Protein AF-A0A7S3S9G5-F1 (afdb_monomer_lite)

Secondary structure (DSSP, 8-state):
-TTHHHH-EE--TTS-EEGGGTTSSHHHHHHIIIIIHHHHHHHHHHHHHHTTS-S-HHHHHHHHHHS--SHHHHHHHHHHHHHHHHHHH--GGGGGGBHHHHHHHHHHTT---S--B-SSS-B----TT---SB--

pLDDT: mean 79.18, std 14.32, range [43.06, 96.06]

Foldseek 3Di:
DLVVQQLDFCPDPPDTDRSSVQVVDPVSVVCCLPPVQLVVLLVVLVVCVVVVVDPDSVVSSCCSNPPQDDPVSVVVVVVVVLVVCCVVVVDPVSVCLAVVSVVVVCVVVVHDDDDWDPPPHTDDDDDSPDDRGDYD

Structure (mmCIF, N/CA/C/O backbone):
data_AF-A0A7S3S9G5-F1
#
_entry.id   AF-A0A7S3S9G5-F1
#
loop_
_atom_site.group_PDB
_atom_site.id
_atom_site.type_symbol
_atom_site.label_atom_id
_atom_site.label_alt_id
_atom_site.label_comp_id
_atom_site.label_asym_id
_atom_site.label_entity_id
_atom_site.label_seq_id
_atom_site.pdbx_PDB_ins_code
_atom_site.Cartn_x
_atom_site.Cartn_y
_atom_site.Cartn_z
_atom_site.occupancy
_atom_site.B_iso_or_equiv
_atom_site.auth_seq_id
_ato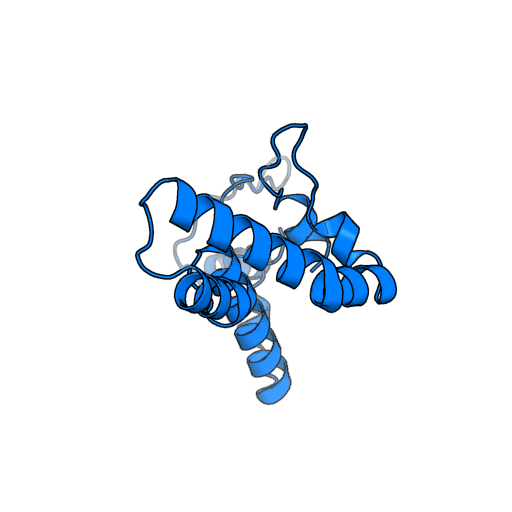m_site.auth_comp_id
_atom_site.auth_asym_id
_atom_site.auth_atom_id
_atom_site.pdbx_PDB_model_num
ATOM 1 N N . MET A 1 1 ? -9.595 4.081 5.877 1.00 54.81 1 MET A N 1
ATOM 2 C CA . MET A 1 1 ? -8.731 4.177 4.670 1.00 54.81 1 MET A CA 1
ATOM 3 C C . MET A 1 1 ? -7.988 5.512 4.558 1.00 54.81 1 MET A C 1
ATOM 5 O O . MET A 1 1 ? -6.771 5.483 4.462 1.00 54.81 1 MET A O 1
ATOM 9 N N . LEU A 1 2 ? -8.665 6.673 4.592 1.00 57.66 2 LEU A N 1
ATOM 10 C CA . LEU A 1 2 ? -7.999 7.984 4.460 1.00 57.66 2 LEU A CA 1
ATOM 11 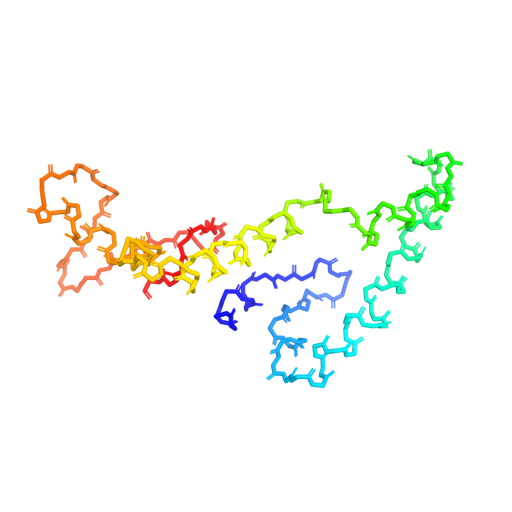C C . LEU A 1 2 ? -6.930 8.255 5.531 1.00 57.66 2 LEU A C 1
ATOM 13 O O . LEU A 1 2 ? -5.886 8.794 5.186 1.00 57.66 2 LEU A O 1
ATOM 17 N N . CYS A 1 3 ? -7.162 7.858 6.788 1.00 56.69 3 CYS A N 1
ATOM 18 C CA . CYS A 1 3 ? -6.182 8.017 7.869 1.00 56.69 3 CYS A CA 1
ATOM 19 C C . CYS A 1 3 ? -4.872 7.269 7.579 1.00 56.69 3 CYS A C 1
ATOM 21 O O . CYS A 1 3 ? -3.808 7.854 7.726 1.00 56.69 3 CYS A O 1
ATOM 23 N N . ASN A 1 4 ? -4.945 6.044 7.045 1.00 60.38 4 ASN A N 1
ATOM 24 C CA . ASN A 1 4 ? -3.756 5.266 6.673 1.00 60.38 4 ASN A CA 1
ATOM 25 C C . ASN A 1 4 ? -2.992 5.930 5.514 1.00 60.38 4 ASN A C 1
ATOM 27 O O . ASN A 1 4 ? -1.773 5.962 5.495 1.00 60.38 4 ASN A O 1
ATOM 31 N N . LEU A 1 5 ? -3.702 6.543 4.561 1.00 65.00 5 LEU A N 1
ATOM 32 C CA . LEU A 1 5 ? -3.084 7.198 3.402 1.00 65.00 5 LEU A CA 1
ATOM 33 C C . LEU A 1 5 ? -2.523 8.601 3.701 1.00 65.00 5 LEU A C 1
ATOM 35 O O . LEU A 1 5 ? -1.953 9.227 2.805 1.00 65.00 5 LEU A O 1
ATOM 39 N N . ARG A 1 6 ? -2.716 9.136 4.916 1.00 61.34 6 ARG A N 1
ATOM 40 C CA . ARG A 1 6 ? -2.109 10.412 5.339 1.00 61.34 6 ARG A CA 1
ATOM 41 C C . ARG A 1 6 ? -0.623 10.263 5.648 1.00 61.34 6 ARG A C 1
ATOM 43 O O . ARG A 1 6 ? 0.126 11.185 5.347 1.00 61.34 6 ARG A O 1
ATOM 50 N N . ASN A 1 7 ? -0.227 9.115 6.191 1.00 59.53 7 ASN A N 1
ATOM 51 C CA . ASN A 1 7 ? 1.149 8.850 6.610 1.00 59.53 7 ASN A CA 1
ATOM 52 C C . ASN A 1 7 ? 1.990 8.236 5.487 1.00 59.53 7 ASN A C 1
ATOM 54 O O . ASN A 1 7 ? 3.214 8.316 5.526 1.00 59.53 7 ASN A O 1
ATOM 58 N N . VAL A 1 8 ? 1.343 7.706 4.442 1.00 60.47 8 VAL A N 1
ATOM 59 C CA . VAL A 1 8 ? 2.049 7.272 3.239 1.00 60.47 8 VAL A CA 1
ATOM 60 C C . VAL A 1 8 ? 2.255 8.443 2.297 1.00 60.47 8 VAL A C 1
ATOM 62 O O . VAL A 1 8 ? 1.323 8.994 1.700 1.00 60.47 8 VAL A O 1
ATOM 65 N N . VAL A 1 9 ? 3.520 8.792 2.144 1.00 64.88 9 VAL A N 1
ATOM 66 C CA . VAL A 1 9 ? 3.966 9.921 1.353 1.00 64.88 9 VAL A CA 1
ATOM 67 C C . VAL A 1 9 ? 4.701 9.398 0.123 1.00 64.88 9 VAL A C 1
ATOM 69 O O . VAL A 1 9 ? 5.623 8.593 0.245 1.00 64.88 9 VAL A O 1
ATOM 72 N N . LEU A 1 10 ? 4.309 9.845 -1.074 1.00 60.06 10 LEU A N 1
ATOM 73 C CA . LEU A 1 10 ? 5.079 9.531 -2.278 1.00 60.06 10 LEU A CA 1
ATOM 74 C C . LEU A 1 10 ? 6.430 10.251 -2.196 1.00 60.06 10 LEU A C 1
ATOM 76 O O . LEU A 1 10 ? 6.432 11.472 -2.025 1.00 60.06 10 LEU A O 1
ATOM 80 N N . PRO A 1 11 ? 7.569 9.549 -2.334 1.00 52.53 11 PRO A N 1
ATOM 81 C CA . PRO A 1 11 ? 8.874 10.188 -2.342 1.00 52.53 11 PRO A CA 1
ATOM 82 C C . PRO A 1 11 ? 9.040 10.952 -3.659 1.00 52.53 11 PRO A C 1
ATOM 84 O O . PRO A 1 11 ? 9.492 10.423 -4.673 1.00 52.53 11 PRO A O 1
ATOM 87 N N . THR A 1 12 ? 8.621 12.211 -3.661 1.00 57.44 12 THR A N 1
ATOM 88 C CA . THR A 1 12 ? 8.836 13.160 -4.752 1.00 57.44 12 THR A CA 1
ATOM 89 C C . THR A 1 12 ? 10.015 14.067 -4.420 1.00 57.44 12 THR A C 1
ATOM 91 O O . THR A 1 12 ? 10.246 14.422 -3.268 1.00 57.44 12 THR A O 1
ATOM 94 N N . ARG A 1 13 ? 10.763 14.475 -5.453 1.00 48.69 13 ARG A N 1
ATOM 95 C CA . ARG A 1 13 ? 11.963 15.326 -5.333 1.00 48.69 13 ARG A CA 1
ATOM 96 C C . ARG A 1 13 ? 11.703 16.688 -4.658 1.00 48.69 13 ARG A C 1
ATOM 98 O O . ARG A 1 13 ? 12.649 17.316 -4.207 1.00 48.69 13 ARG A O 1
ATOM 105 N N . PHE A 1 14 ? 10.448 17.138 -4.582 1.00 50.62 14 PHE A N 1
ATOM 106 C CA . PHE A 1 14 ? 10.056 18.482 -4.143 1.00 50.62 14 PHE A CA 1
ATOM 107 C C . PHE A 1 14 ? 8.949 18.452 -3.080 1.00 50.62 14 PHE A C 1
ATOM 109 O O . PHE A 1 14 ? 7.903 19.045 -3.286 1.00 50.62 14 PHE A O 1
ATOM 116 N N . TYR A 1 15 ? 9.173 17.785 -1.946 1.00 53.78 15 TYR A N 1
ATOM 117 C CA . TYR A 1 15 ? 8.176 17.501 -0.897 1.00 53.78 15 TYR A CA 1
ATOM 118 C C . TYR A 1 15 ? 7.244 16.362 -1.254 1.00 53.78 15 TYR A C 1
ATOM 120 O O . TYR A 1 15 ? 6.669 16.301 -2.339 1.00 53.78 15 TYR A O 1
ATOM 128 N N . GLY A 1 16 ? 7.128 15.436 -0.315 1.00 62.16 16 GLY A N 1
ATOM 129 C CA . GLY A 1 16 ? 6.337 14.250 -0.496 1.00 62.16 16 GLY A CA 1
ATOM 130 C C . GLY A 1 16 ? 4.842 14.557 -0.444 1.00 62.16 16 GLY A C 1
ATOM 131 O O . GLY A 1 16 ? 4.343 15.184 0.489 1.00 62.16 16 GLY A O 1
ATOM 132 N N . VAL A 1 17 ? 4.122 14.115 -1.469 1.00 67.94 17 VAL A N 1
ATOM 133 C CA . VAL A 1 17 ? 2.672 14.300 -1.583 1.00 67.94 17 VAL A CA 1
ATOM 134 C C . VAL A 1 17 ? 1.984 13.171 -0.802 1.00 67.94 17 VAL A C 1
ATOM 136 O O . VAL A 1 17 ? 2.115 12.012 -1.210 1.00 67.94 17 VAL A O 1
ATOM 139 N N . PRO A 1 18 ? 1.254 13.449 0.299 1.00 72.75 18 PRO A N 1
ATOM 140 C CA . PRO A 1 18 ? 0.489 12.425 1.000 1.00 72.75 18 PRO A CA 1
ATOM 141 C C . PRO A 1 18 ? -0.567 11.822 0.075 1.00 72.75 18 PRO A C 1
ATOM 143 O O . PRO A 1 18 ? -1.353 12.532 -0.565 1.00 72.75 18 PRO A O 1
ATOM 146 N N . LEU A 1 19 ? -0.619 10.493 0.034 1.00 70.88 19 LEU A N 1
ATOM 147 C CA . LEU A 1 19 ? -1.506 9.749 -0.862 1.00 70.88 19 LEU A CA 1
ATOM 148 C C . LEU A 1 19 ? -2.991 10.042 -0.600 1.00 70.88 19 LEU A C 1
ATOM 150 O O . LEU A 1 19 ? -3.826 9.937 -1.502 1.00 70.88 19 LEU A O 1
ATOM 154 N N . SER A 1 20 ? -3.313 10.462 0.625 1.00 73.94 20 SER A N 1
ATOM 155 C CA . SER A 1 20 ? -4.648 10.903 1.033 1.00 73.94 20 SER A CA 1
ATOM 156 C C . SER A 1 20 ? -5.225 12.021 0.159 1.00 73.94 20 SER A C 1
ATOM 158 O O . SER A 1 20 ? -6.445 12.075 0.009 1.00 73.94 20 SER A O 1
ATOM 160 N N . MET A 1 21 ? -4.395 12.863 -0.474 1.00 78.50 21 MET A N 1
ATOM 161 C CA . MET A 1 21 ? -4.881 13.885 -1.410 1.00 78.50 21 MET A CA 1
ATOM 162 C C . MET A 1 21 ? -5.570 13.265 -2.629 1.00 78.50 21 MET A C 1
ATOM 164 O O . MET A 1 21 ? -6.663 13.689 -3.004 1.00 78.50 21 MET A O 1
ATOM 168 N N . TRP A 1 22 ? -4.984 12.213 -3.200 1.00 75.75 22 TRP A N 1
ATOM 169 C CA . TRP A 1 22 ? -5.545 11.518 -4.361 1.00 75.75 22 TRP A CA 1
ATOM 170 C C . TRP A 1 22 ? -6.777 10.688 -3.996 1.00 75.75 22 TRP A C 1
ATOM 172 O O . TRP A 1 22 ? -7.710 10.592 -4.792 1.00 75.75 22 TRP A O 1
ATOM 182 N N . ALA A 1 23 ? -6.821 10.159 -2.772 1.00 77.62 23 ALA A N 1
ATOM 183 C CA . ALA A 1 23 ? -7.923 9.345 -2.264 1.00 77.62 23 ALA A CA 1
ATOM 184 C C . ALA A 1 23 ? -9.085 10.150 -1.646 1.00 77.62 23 ALA A C 1
ATOM 186 O O . ALA A 1 23 ? -10.055 9.553 -1.179 1.00 77.62 23 ALA A O 1
ATOM 187 N N . ARG A 1 24 ? -9.012 11.492 -1.617 1.00 81.38 24 ARG A N 1
ATOM 188 C CA . ARG A 1 24 ? -10.020 12.344 -0.956 1.00 81.38 24 ARG A CA 1
ATOM 189 C C . ARG A 1 24 ? -11.384 12.298 -1.638 1.00 81.38 24 ARG A C 1
ATOM 191 O O . ARG A 1 24 ? -12.405 12.401 -0.966 1.00 81.38 24 ARG A O 1
ATOM 198 N N . THR A 1 25 ? -11.408 12.156 -2.961 1.00 86.06 25 THR A N 1
ATOM 199 C CA . THR A 1 25 ? -12.647 12.075 -3.740 1.00 86.06 25 THR A CA 1
ATOM 200 C C . THR A 1 25 ? -12.590 10.917 -4.728 1.00 86.06 25 THR A C 1
ATOM 202 O O . THR A 1 25 ? -11.515 10.474 -5.146 1.00 86.06 25 THR A O 1
ATOM 205 N N . ARG A 1 26 ? -13.761 10.434 -5.155 1.00 85.12 26 ARG A N 1
ATOM 206 C CA . ARG A 1 26 ? -13.847 9.390 -6.184 1.00 85.12 26 ARG A CA 1
ATOM 207 C C . ARG A 1 26 ? -13.223 9.847 -7.506 1.00 85.12 26 ARG A C 1
ATOM 209 O O . ARG A 1 26 ? -12.533 9.064 -8.144 1.00 85.12 26 ARG A O 1
ATOM 216 N N . ILE A 1 27 ? -13.420 11.112 -7.878 1.00 89.75 27 ILE A N 1
ATOM 217 C CA . ILE A 1 27 ? -12.916 11.684 -9.135 1.00 89.75 27 ILE A CA 1
ATOM 218 C C . ILE A 1 27 ? -11.388 11.706 -9.136 1.00 89.75 27 ILE A C 1
ATOM 220 O O . ILE A 1 27 ? -10.772 11.160 -10.047 1.00 89.75 27 ILE A O 1
ATOM 224 N N . THR A 1 28 ? -10.772 12.262 -8.089 1.00 87.75 28 THR A N 1
ATOM 225 C CA . THR A 1 28 ? -9.306 12.304 -7.964 1.00 87.75 28 THR A CA 1
ATOM 226 C C . THR A 1 28 ? -8.700 10.905 -7.929 1.00 87.75 28 THR A C 1
ATOM 228 O O . THR A 1 28 ? -7.644 10.680 -8.514 1.00 87.75 28 THR A O 1
ATOM 231 N N . THR A 1 29 ? -9.395 9.948 -7.307 1.00 84.44 29 THR A N 1
ATOM 232 C CA . THR A 1 29 ? -8.955 8.549 -7.253 1.00 84.44 29 THR A CA 1
ATOM 233 C C . THR A 1 29 ? -8.965 7.914 -8.640 1.00 84.44 29 THR A C 1
ATOM 235 O O . THR A 1 29 ? -7.975 7.312 -9.050 1.00 84.44 29 THR A O 1
ATOM 238 N N . VAL A 1 30 ? -10.068 8.057 -9.380 1.00 88.25 30 VAL A N 1
ATOM 239 C CA . VAL A 1 30 ? -10.189 7.514 -10.741 1.00 88.25 30 VAL A CA 1
ATOM 240 C C . VAL A 1 30 ? -9.171 8.170 -11.669 1.00 88.25 30 VAL A C 1
ATOM 242 O O . VAL A 1 30 ? -8.493 7.466 -12.411 1.00 88.25 30 VAL A O 1
ATOM 245 N N . PHE A 1 31 ? -8.997 9.489 -11.581 1.00 90.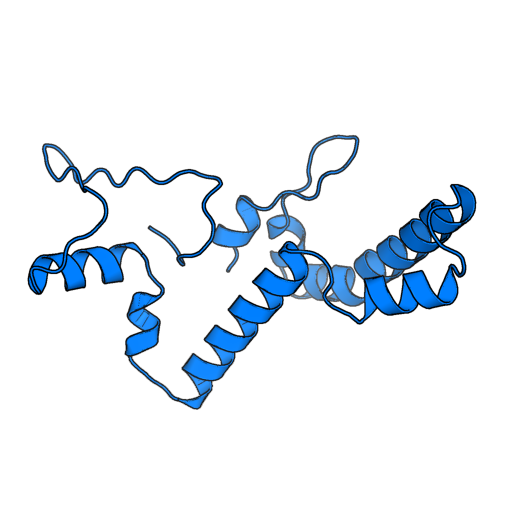50 31 PHE A N 1
ATOM 246 C CA . PHE A 1 31 ? -7.983 10.210 -12.348 1.00 90.50 31 PHE A CA 1
ATOM 247 C C . PHE A 1 31 ? -6.567 9.695 -12.051 1.00 90.50 31 PHE A C 1
ATOM 249 O O . PHE A 1 31 ? -5.799 9.419 -12.973 1.00 90.50 31 PHE A O 1
ATOM 256 N N . ALA A 1 32 ? -6.232 9.493 -10.774 1.00 86.50 32 ALA A N 1
ATOM 257 C CA . ALA A 1 32 ? -4.936 8.950 -10.391 1.00 86.50 32 ALA A CA 1
ATOM 258 C C . ALA A 1 32 ? -4.705 7.545 -10.972 1.00 86.50 32 ALA A C 1
ATOM 260 O O . ALA A 1 32 ? -3.630 7.267 -11.498 1.00 86.50 32 ALA A O 1
ATOM 261 N N . ILE A 1 33 ? -5.720 6.678 -10.926 1.00 85.62 33 ILE A N 1
ATOM 262 C CA . ILE A 1 33 ? -5.639 5.307 -11.450 1.00 85.62 33 ILE A CA 1
ATOM 263 C C . ILE A 1 33 ? -5.506 5.289 -12.975 1.00 85.62 33 ILE A C 1
ATOM 265 O O . ILE A 1 33 ? -4.695 4.534 -13.502 1.00 85.62 33 ILE A O 1
ATOM 269 N N . MET A 1 34 ? -6.288 6.105 -13.680 1.00 91.69 34 MET A N 1
ATOM 270 C CA . MET A 1 34 ? -6.371 6.065 -15.143 1.00 91.69 34 MET A CA 1
ATOM 271 C C . MET A 1 34 ? -5.251 6.843 -15.836 1.00 91.69 34 MET A C 1
ATOM 273 O O . MET A 1 34 ? -4.925 6.540 -16.979 1.00 91.69 34 MET A O 1
ATOM 277 N N . VAL A 1 35 ? -4.678 7.851 -15.172 1.00 91.31 35 VAL A N 1
ATOM 278 C CA . VAL A 1 35 ? -3.714 8.772 -15.793 1.00 91.31 35 VAL A CA 1
ATOM 279 C C . VAL A 1 35 ? -2.393 8.777 -15.039 1.00 91.31 35 VAL A C 1
ATOM 281 O O . VAL A 1 35 ? -1.360 8.437 -15.610 1.00 91.31 35 VAL A O 1
ATOM 284 N N . VAL A 1 36 ? -2.407 9.127 -13.750 1.00 87.88 36 VAL A N 1
ATOM 285 C CA . VAL A 1 36 ? -1.167 9.362 -12.989 1.00 87.88 36 VAL A CA 1
ATOM 286 C C . VAL A 1 36 ? -0.326 8.090 -12.878 1.00 87.88 36 VAL A C 1
ATOM 288 O O . VAL A 1 36 ? 0.868 8.130 -13.165 1.00 87.88 36 VAL A O 1
ATOM 291 N N . ILE A 1 37 ? -0.934 6.958 -12.508 1.00 86.44 37 ILE A N 1
ATOM 292 C CA . ILE A 1 37 ? -0.222 5.680 -12.355 1.00 86.44 37 ILE A CA 1
ATOM 293 C C . ILE A 1 37 ? 0.346 5.190 -13.703 1.00 86.44 37 ILE A C 1
ATOM 295 O O . ILE A 1 37 ? 1.551 4.940 -13.758 1.00 86.44 37 ILE A O 1
ATOM 299 N N . PRO A 1 38 ? -0.430 5.103 -14.806 1.00 91.94 38 PRO A N 1
ATOM 300 C CA . PRO A 1 38 ? 0.113 4.736 -16.114 1.00 91.94 38 PRO A CA 1
ATOM 301 C C . PRO A 1 38 ? 1.244 5.647 -16.589 1.00 91.94 38 PRO A C 1
ATOM 303 O O . PRO A 1 38 ? 2.274 5.149 -17.040 1.00 91.94 38 PRO A O 1
ATOM 306 N N . VAL A 1 39 ? 1.103 6.967 -16.444 1.00 92.50 39 VAL A N 1
ATOM 307 C CA . VAL A 1 39 ? 2.145 7.920 -16.857 1.00 92.50 39 VAL A CA 1
ATOM 308 C C . VAL A 1 39 ? 3.412 7.744 -16.019 1.00 92.50 39 VAL A C 1
ATOM 310 O O . VAL A 1 39 ? 4.506 7.675 -16.580 1.00 92.50 39 VAL A O 1
ATOM 313 N N . ALA A 1 40 ? 3.288 7.604 -14.698 1.00 88.31 40 ALA A N 1
ATOM 314 C CA . ALA A 1 40 ? 4.431 7.377 -13.816 1.00 88.31 40 ALA A CA 1
ATOM 315 C C . ALA A 1 40 ? 5.154 6.062 -14.146 1.00 88.31 40 ALA A C 1
ATOM 317 O O . ALA A 1 40 ? 6.382 6.045 -14.257 1.00 88.31 40 ALA A O 1
ATOM 318 N N . SER A 1 41 ? 4.407 4.978 -14.374 1.00 89.69 41 SER A N 1
ATOM 319 C CA . SER A 1 41 ? 4.976 3.692 -14.787 1.00 89.69 41 SER A CA 1
ATOM 320 C C . SER A 1 41 ? 5.689 3.794 -16.135 1.00 89.69 41 SER A C 1
ATOM 322 O O . SER A 1 41 ? 6.764 3.214 -16.304 1.00 89.69 41 SER A O 1
ATOM 324 N N . PHE A 1 42 ? 5.133 4.549 -17.088 1.00 94.00 42 PHE A N 1
ATOM 325 C CA . PHE A 1 42 ? 5.734 4.753 -18.405 1.00 94.00 42 PHE A CA 1
ATOM 326 C C . PHE A 1 42 ? 7.054 5.520 -18.299 1.00 94.00 42 PHE A C 1
ATOM 328 O O . PHE A 1 42 ? 8.095 5.011 -18.721 1.00 94.00 42 PHE A O 1
ATOM 335 N N . VAL A 1 43 ? 7.042 6.687 -17.649 1.00 93.00 43 VAL A N 1
ATOM 336 C CA . VAL A 1 43 ? 8.243 7.512 -17.438 1.00 93.00 43 VAL A CA 1
ATOM 337 C C . VAL A 1 43 ? 9.310 6.737 -16.661 1.00 93.00 43 VAL A C 1
ATOM 339 O O . VAL A 1 43 ? 10.474 6.719 -17.064 1.00 93.00 43 VAL A O 1
ATOM 342 N N . GLY A 1 44 ? 8.920 6.034 -15.595 1.00 90.44 44 GLY A N 1
ATOM 343 C CA . GLY A 1 44 ? 9.830 5.209 -14.802 1.00 90.44 44 GLY A CA 1
ATOM 344 C C . GLY A 1 44 ? 10.475 4.082 -15.614 1.00 90.44 44 GLY A C 1
ATOM 345 O O . GLY A 1 44 ? 11.668 3.817 -15.454 1.00 90.44 44 GLY A O 1
ATOM 346 N N . SER A 1 45 ? 9.724 3.453 -16.522 1.00 93.75 45 SER A N 1
ATOM 347 C CA . SER A 1 45 ? 10.251 2.392 -17.389 1.0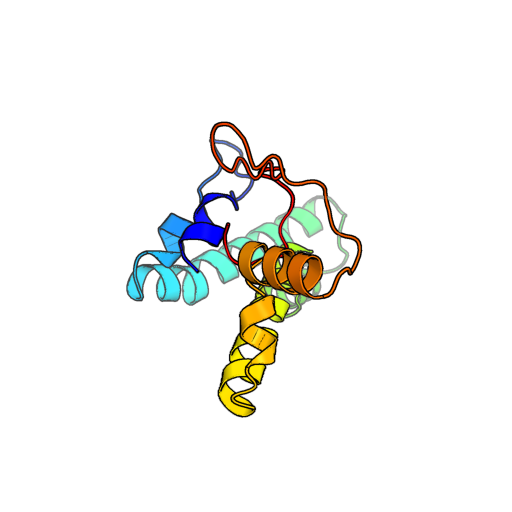0 93.75 45 SER A CA 1
ATOM 348 C C . SER A 1 45 ? 11.291 2.899 -18.393 1.00 93.75 45 SER A C 1
ATOM 350 O O . SER A 1 45 ? 12.324 2.253 -18.584 1.00 93.75 45 SER A O 1
ATOM 352 N N . LEU A 1 46 ? 11.063 4.079 -18.983 1.00 95.50 46 LEU A N 1
ATOM 353 C CA . LEU A 1 46 ? 12.017 4.726 -19.884 1.00 95.50 46 LEU A CA 1
ATOM 354 C C . LEU A 1 46 ? 13.273 5.150 -19.128 1.00 95.50 46 LEU A C 1
ATOM 356 O O . LEU A 1 46 ? 14.381 4.846 -19.563 1.00 95.50 46 LEU A O 1
ATOM 360 N N . TRP A 1 47 ? 13.105 5.779 -17.963 1.00 94.69 47 TRP A N 1
ATOM 361 C CA . TRP A 1 47 ? 14.222 6.226 -17.137 1.00 94.69 47 TRP A CA 1
ATOM 362 C C . TRP A 1 47 ? 15.136 5.061 -16.735 1.00 94.69 47 TRP A C 1
ATOM 364 O O . TRP A 1 47 ? 16.351 5.143 -16.925 1.00 94.69 47 TRP A O 1
ATOM 374 N N . ARG A 1 48 ? 14.564 3.940 -16.269 1.00 92.81 48 ARG A N 1
ATOM 375 C CA . ARG A 1 48 ? 15.327 2.730 -15.911 1.00 92.81 48 ARG A CA 1
ATOM 376 C C . ARG A 1 48 ? 16.052 2.124 -17.109 1.00 92.81 48 ARG A C 1
ATOM 378 O O . ARG A 1 48 ? 17.206 1.723 -16.978 1.00 92.81 48 ARG A O 1
ATOM 385 N N . ARG A 1 49 ? 15.404 2.092 -18.279 1.00 93.88 49 ARG A N 1
ATOM 386 C CA . ARG A 1 49 ? 16.027 1.619 -19.522 1.00 93.88 49 ARG A CA 1
ATOM 387 C C . ARG A 1 49 ? 17.205 2.504 -19.935 1.00 93.88 49 ARG A C 1
ATOM 389 O O . ARG A 1 49 ? 18.256 1.971 -20.275 1.00 93.88 49 ARG A O 1
ATOM 396 N N . MET A 1 50 ? 17.044 3.827 -19.885 1.00 95.00 50 MET A N 1
ATOM 397 C CA . MET A 1 50 ? 18.093 4.791 -20.245 1.00 95.00 50 MET A CA 1
ATOM 398 C C . MET A 1 50 ? 19.324 4.694 -19.336 1.00 95.00 50 MET A C 1
ATOM 400 O O . MET A 1 50 ? 20.437 4.883 -19.809 1.00 95.00 50 MET A O 1
ATOM 404 N N . HIS A 1 51 ? 19.135 4.355 -18.059 1.00 95.06 51 HIS A N 1
ATOM 405 C CA . HIS A 1 51 ? 20.228 4.165 -17.096 1.00 95.06 51 HIS A CA 1
ATOM 406 C C . HIS A 1 51 ? 20.780 2.728 -17.078 1.00 95.06 51 HIS A C 1
ATOM 408 O O . HIS A 1 51 ? 21.553 2.382 -16.191 1.00 95.06 51 HIS A O 1
ATOM 414 N N . GLY A 1 52 ? 20.373 1.869 -18.020 1.00 93.38 52 GLY A N 1
ATOM 415 C CA . GLY A 1 52 ? 20.877 0.497 -18.126 1.00 93.38 52 GLY A CA 1
ATOM 416 C C . GLY A 1 52 ? 20.415 -0.456 -17.016 1.00 93.38 52 GLY A C 1
ATOM 417 O O . GLY A 1 52 ? 20.921 -1.569 -16.938 1.00 93.38 52 GLY A O 1
ATOM 418 N N . LEU A 1 53 ? 19.443 -0.060 -16.185 1.00 91.94 53 LEU A N 1
ATOM 419 C CA . LEU A 1 53 ? 18.908 -0.892 -15.095 1.00 91.94 53 LEU A CA 1
ATOM 420 C C . LEU A 1 53 ? 17.975 -2.002 -15.599 1.00 91.94 53 LEU A C 1
ATOM 422 O O . LEU A 1 53 ? 17.690 -2.951 -14.878 1.00 91.94 53 LEU A O 1
ATOM 426 N N . GLU A 1 54 ? 17.457 -1.860 -16.820 1.00 92.44 54 GLU A N 1
ATOM 427 C CA . GLU A 1 54 ? 16.497 -2.778 -17.429 1.00 92.44 54 GLU A CA 1
ATOM 428 C C . GLU A 1 54 ? 16.825 -2.999 -18.912 1.00 92.44 54 GLU A C 1
ATOM 430 O O . GLU A 1 54 ? 17.175 -2.066 -19.646 1.00 92.44 54 GLU A O 1
ATOM 435 N N . ALA A 1 55 ? 16.654 -4.235 -19.385 1.00 92.12 55 ALA A N 1
ATOM 436 C CA . ALA A 1 55 ? 16.887 -4.591 -20.786 1.00 92.12 55 ALA A CA 1
ATOM 437 C C . ALA A 1 55 ? 15.754 -4.113 -21.715 1.00 92.12 55 ALA A C 1
ATOM 439 O O . ALA A 1 55 ? 16.005 -3.728 -22.856 1.00 92.12 55 ALA A O 1
ATOM 440 N N . SER A 1 56 ? 14.507 -4.098 -21.226 1.00 95.31 56 SER A N 1
ATOM 441 C CA . SER A 1 56 ? 13.318 -3.736 -22.007 1.00 95.31 56 SER A CA 1
ATOM 442 C C . SER A 1 56 ? 12.411 -2.774 -21.244 1.00 95.31 56 SER A C 1
ATOM 444 O O . SER A 1 56 ? 11.859 -3.114 -20.195 1.00 95.31 56 SER A O 1
ATOM 446 N N . ALA A 1 57 ? 12.199 -1.584 -21.816 1.00 94.62 57 ALA A N 1
ATOM 447 C CA . ALA A 1 57 ? 11.258 -0.605 -21.275 1.00 94.62 57 ALA A CA 1
ATOM 448 C C . ALA A 1 57 ? 9.817 -1.139 -21.283 1.00 94.62 57 ALA A C 1
ATOM 450 O O . ALA A 1 57 ? 9.099 -0.960 -20.308 1.00 94.62 57 ALA A O 1
ATOM 451 N N . ALA A 1 58 ? 9.406 -1.864 -22.330 1.00 95.00 58 ALA A N 1
ATOM 452 C CA . ALA A 1 58 ? 8.053 -2.413 -22.434 1.00 95.00 58 ALA A CA 1
ATOM 453 C C . ALA A 1 58 ? 7.763 -3.465 -21.349 1.00 95.00 58 ALA A C 1
ATOM 455 O O . ALA A 1 58 ? 6.704 -3.438 -20.720 1.00 95.00 58 ALA A O 1
ATOM 456 N N . ALA A 1 59 ? 8.719 -4.365 -21.087 1.00 92.88 59 ALA A N 1
ATOM 457 C CA . ALA A 1 59 ? 8.586 -5.356 -20.020 1.00 92.88 59 ALA A CA 1
ATOM 458 C C . ALA A 1 59 ? 8.562 -4.687 -18.637 1.00 92.88 59 ALA A C 1
ATOM 460 O O . ALA A 1 59 ? 7.706 -5.016 -17.811 1.00 92.88 59 ALA A O 1
ATOM 461 N N . CYS A 1 60 ? 9.447 -3.708 -18.410 1.00 91.56 60 CYS A N 1
ATOM 462 C CA . CYS A 1 60 ? 9.462 -2.928 -17.176 1.00 91.56 60 CYS A CA 1
ATOM 463 C C . CYS A 1 60 ? 8.144 -2.170 -16.975 1.00 91.56 60 CYS A C 1
ATOM 465 O O . CYS A 1 60 ? 7.588 -2.228 -15.885 1.00 91.56 60 CYS A O 1
ATOM 467 N N . PHE A 1 61 ? 7.618 -1.511 -18.009 1.00 93.00 61 PHE A N 1
ATOM 468 C CA . PHE A 1 61 ? 6.346 -0.792 -17.960 1.00 93.00 61 PHE A CA 1
ATOM 469 C C . PHE A 1 61 ? 5.195 -1.716 -17.572 1.00 93.00 61 PHE A C 1
ATOM 471 O O . PHE A 1 61 ? 4.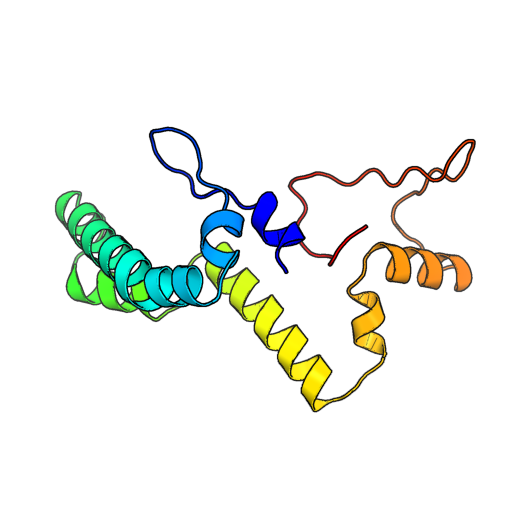469 -1.428 -16.621 1.00 93.00 61 PHE A O 1
ATOM 478 N N . ARG A 1 62 ? 5.063 -2.854 -18.269 1.00 93.31 62 ARG A N 1
ATOM 479 C CA . ARG A 1 62 ? 4.007 -3.836 -18.000 1.00 93.31 62 ARG A CA 1
ATOM 480 C C . ARG A 1 62 ? 4.073 -4.337 -16.561 1.00 93.31 62 ARG A C 1
ATOM 482 O O . ARG A 1 62 ? 3.039 -4.410 -15.905 1.00 93.31 62 ARG A O 1
ATOM 489 N N . ARG A 1 63 ? 5.275 -4.652 -16.068 1.00 90.06 63 ARG A N 1
ATOM 490 C CA . ARG A 1 63 ? 5.478 -5.077 -14.679 1.00 90.06 63 ARG A CA 1
ATOM 491 C C . ARG A 1 63 ? 5.108 -3.959 -13.706 1.00 90.06 63 ARG A C 1
ATOM 493 O O . ARG A 1 63 ? 4.258 -4.188 -12.867 1.00 90.06 63 ARG A O 1
ATOM 500 N N . SER A 1 64 ? 5.662 -2.756 -13.856 1.00 86.50 64 SER A N 1
ATOM 501 C CA . SER A 1 64 ? 5.388 -1.636 -12.944 1.00 86.50 64 SER A CA 1
ATOM 502 C C . SER A 1 64 ? 3.916 -1.216 -12.916 1.00 86.50 64 SER A C 1
ATOM 504 O O . SER A 1 64 ? 3.445 -0.711 -11.901 1.00 86.50 64 SER A O 1
ATOM 506 N N . LEU A 1 65 ? 3.195 -1.386 -14.028 1.00 88.75 65 LEU A N 1
ATOM 507 C CA . LEU A 1 65 ? 1.783 -1.031 -14.125 1.00 88.75 65 LEU A CA 1
ATOM 508 C C . LEU A 1 65 ? 0.845 -2.125 -13.597 1.00 88.75 65 LEU A C 1
ATOM 510 O O . LEU A 1 65 ? -0.153 -1.800 -12.960 1.00 88.75 65 LEU A O 1
ATOM 514 N N . LEU A 1 66 ? 1.121 -3.395 -13.907 1.00 89.00 66 LEU A N 1
ATOM 515 C CA . LEU A 1 66 ? 0.163 -4.489 -13.701 1.00 89.00 66 LEU A CA 1
ATOM 516 C C . LEU A 1 66 ? 0.551 -5.454 -12.583 1.00 89.00 66 LEU A C 1
ATOM 518 O O . LEU A 1 66 ? -0.322 -6.132 -12.046 1.00 89.00 66 LEU A O 1
ATOM 522 N N . ALA A 1 67 ? 1.838 -5.560 -12.261 1.00 86.81 67 ALA A N 1
ATOM 523 C CA . ALA A 1 67 ? 2.335 -6.526 -11.297 1.00 86.81 67 ALA A CA 1
ATOM 524 C C . ALA A 1 67 ? 2.758 -5.807 -10.009 1.00 86.81 67 ALA A C 1
ATOM 526 O O . ALA A 1 67 ? 3.700 -5.013 -10.053 1.00 86.81 67 ALA A O 1
ATOM 527 N N . PRO A 1 68 ? 2.107 -6.094 -8.867 1.00 77.00 68 PRO A N 1
ATOM 528 C CA . PRO A 1 68 ? 2.534 -5.564 -7.585 1.00 77.00 68 PRO A CA 1
ATOM 529 C C . PRO A 1 68 ? 3.937 -6.088 -7.264 1.00 77.00 68 PRO A C 1
ATOM 531 O O . PRO A 1 68 ? 4.110 -7.284 -7.044 1.00 77.00 68 PRO A O 1
ATOM 534 N N . ALA A 1 69 ? 4.939 -5.213 -7.295 1.00 78.12 69 ALA A N 1
ATOM 535 C CA . ALA A 1 69 ? 6.341 -5.598 -7.092 1.00 78.12 69 ALA A CA 1
ATOM 536 C C . ALA A 1 69 ? 6.991 -4.876 -5.910 1.00 78.12 69 ALA A C 1
ATOM 538 O O . ALA A 1 69 ? 7.947 -5.386 -5.330 1.00 78.12 69 ALA A O 1
ATOM 539 N N . ASP A 1 70 ? 6.486 -3.697 -5.554 1.00 73.75 70 ASP A N 1
ATOM 540 C CA . ASP A 1 70 ? 6.951 -2.968 -4.384 1.00 73.75 70 ASP A CA 1
ATOM 541 C C . ASP A 1 70 ? 6.090 -3.257 -3.151 1.00 73.75 70 ASP A C 1
ATOM 543 O O . ASP A 1 70 ? 4.919 -3.640 -3.234 1.00 73.75 70 ASP A O 1
ATOM 547 N N . TRP A 1 71 ? 6.709 -3.049 -1.989 1.00 72.44 71 TRP A N 1
ATOM 548 C CA . TRP A 1 71 ? 6.079 -3.200 -0.683 1.00 72.44 71 TRP A CA 1
ATOM 549 C C . TRP A 1 71 ? 4.726 -2.488 -0.605 1.00 72.44 71 TRP A C 1
ATOM 551 O O . TRP A 1 71 ? 3.760 -3.048 -0.097 1.00 72.44 71 TRP A O 1
ATOM 561 N N . PHE A 1 72 ? 4.631 -1.270 -1.142 1.00 70.38 72 PHE A N 1
ATOM 562 C CA . PHE A 1 72 ? 3.424 -0.464 -1.030 1.00 70.38 72 PHE A CA 1
ATOM 563 C C . PHE A 1 72 ? 2.272 -1.025 -1.876 1.00 70.38 72 PHE A C 1
ATOM 565 O O . PHE A 1 72 ? 1.126 -1.083 -1.419 1.00 70.38 72 PHE A O 1
ATOM 572 N N . GLN A 1 73 ? 2.555 -1.487 -3.093 1.00 74.56 73 GLN A N 1
ATOM 573 C CA . GLN A 1 73 ? 1.582 -2.181 -3.938 1.00 74.56 73 GLN A CA 1
ATOM 574 C C . GLN A 1 73 ? 1.094 -3.484 -3.288 1.00 74.56 73 GLN A C 1
ATOM 576 O O . GLN A 1 73 ? -0.113 -3.742 -3.281 1.00 74.56 73 GLN A O 1
ATOM 581 N N . LEU A 1 74 ? 2.003 -4.267 -2.702 1.00 81.75 74 LEU A N 1
ATOM 582 C CA . LEU A 1 74 ? 1.669 -5.506 -1.989 1.00 81.75 74 LEU A CA 1
ATOM 583 C C . LEU A 1 74 ? 0.846 -5.232 -0.724 1.00 81.75 74 LEU A C 1
ATOM 585 O O . LEU A 1 74 ? -0.162 -5.893 -0.490 1.00 81.75 74 LEU A O 1
ATOM 589 N N . TRP A 1 75 ? 1.200 -4.204 0.044 1.00 76.50 75 TRP A N 1
ATOM 590 C CA . TRP A 1 75 ? 0.434 -3.767 1.208 1.00 76.50 75 TRP A CA 1
ATOM 591 C C . TRP A 1 75 ? -0.995 -3.360 0.829 1.00 76.50 75 TRP A C 1
ATOM 593 O O . TRP A 1 75 ? -1.962 -3.828 1.431 1.00 76.50 75 TRP A O 1
ATOM 603 N N . ARG A 1 76 ? -1.166 -2.562 -0.234 1.00 75.44 76 ARG A N 1
ATOM 604 C CA . ARG A 1 76 ? -2.502 -2.195 -0.734 1.00 75.44 76 ARG A CA 1
ATOM 605 C C . ARG A 1 76 ? -3.310 -3.406 -1.187 1.00 75.44 76 ARG A C 1
ATOM 607 O O . ARG A 1 76 ? -4.525 -3.430 -0.971 1.00 75.44 76 ARG A O 1
ATOM 614 N N . LEU A 1 77 ? -2.658 -4.371 -1.835 1.00 82.31 77 LEU A N 1
ATOM 615 C CA . LEU A 1 77 ? -3.293 -5.623 -2.227 1.00 82.31 77 LEU A CA 1
ATOM 616 C C . LEU A 1 77 ? -3.775 -6.387 -0.989 1.00 82.31 77 LEU A C 1
ATOM 618 O O . LEU A 1 77 ? -4.939 -6.778 -0.958 1.00 82.31 77 LEU A O 1
ATOM 622 N N . ASN A 1 78 ? -2.938 -6.500 0.045 1.00 83.69 78 ASN A N 1
ATOM 623 C CA . ASN A 1 78 ? -3.293 -7.137 1.314 1.00 83.69 78 ASN A CA 1
ATOM 624 C C . ASN A 1 78 ? -4.482 -6.447 1.987 1.00 83.69 78 ASN A C 1
ATOM 626 O O . ASN A 1 78 ? -5.449 -7.122 2.326 1.00 83.69 78 ASN A O 1
ATOM 630 N N . CYS A 1 79 ? -4.487 -5.114 2.100 1.00 78.75 79 CYS A N 1
ATOM 631 C CA . CYS A 1 79 ? -5.626 -4.394 2.682 1.00 78.75 79 CYS A CA 1
ATOM 632 C C . CYS A 1 79 ? -6.929 -4.667 1.920 1.00 78.75 79 CYS A C 1
ATOM 634 O O . CYS A 1 79 ? -7.996 -4.807 2.525 1.00 78.75 79 CYS A O 1
ATOM 636 N N . ARG A 1 80 ? -6.863 -4.725 0.583 1.00 83.12 80 ARG A N 1
ATOM 637 C CA . ARG A 1 80 ? -8.044 -4.988 -0.241 1.00 83.12 80 ARG A CA 1
ATOM 638 C C . ARG A 1 80 ? -8.504 -6.433 -0.115 1.00 83.12 80 ARG A C 1
ATOM 640 O O . ARG A 1 80 ? -9.705 -6.651 -0.001 1.00 83.12 80 ARG A O 1
ATOM 647 N N . LEU A 1 81 ? -7.571 -7.380 -0.091 1.00 86.69 81 LEU A N 1
ATOM 648 C CA . LEU A 1 81 ? -7.865 -8.788 0.128 1.00 86.69 81 LEU A CA 1
ATOM 649 C C . LEU A 1 81 ? -8.516 -8.995 1.499 1.00 86.69 81 LEU A C 1
ATOM 651 O O . LEU A 1 81 ? -9.610 -9.537 1.548 1.00 86.69 81 LEU A O 1
ATOM 655 N N . ALA A 1 82 ? -7.926 -8.471 2.576 1.00 85.75 82 ALA A N 1
ATOM 656 C CA . ALA A 1 82 ? -8.492 -8.532 3.923 1.00 85.75 82 ALA A CA 1
ATOM 657 C C . ALA A 1 82 ? -9.904 -7.928 3.976 1.00 85.75 82 ALA A C 1
ATOM 659 O O . ALA A 1 82 ? -10.831 -8.572 4.454 1.00 85.75 82 ALA A O 1
ATOM 660 N N . SER A 1 83 ? -10.107 -6.742 3.388 1.00 83.62 83 SER A N 1
ATOM 661 C CA . SER A 1 83 ? -11.430 -6.097 3.342 1.00 83.62 83 SER A CA 1
ATOM 662 C C . SER A 1 83 ? -12.461 -6.914 2.551 1.00 83.62 83 SER A C 1
ATOM 664 O O . SER A 1 83 ? -13.623 -6.999 2.942 1.00 83.62 83 SER A O 1
ATOM 666 N N . MET A 1 84 ? -12.057 -7.508 1.423 1.00 89.19 84 MET A N 1
ATOM 667 C CA . MET A 1 84 ? -12.936 -8.353 0.612 1.00 89.19 84 MET A CA 1
ATOM 668 C C . MET A 1 84 ? -13.265 -9.664 1.325 1.00 89.19 84 MET A C 1
ATOM 670 O O . MET A 1 84 ? -14.417 -10.088 1.291 1.00 89.19 84 MET A O 1
ATOM 674 N N . THR A 1 85 ? -12.295 -10.273 2.005 1.00 92.19 85 THR A N 1
ATOM 675 C CA . THR A 1 85 ? -12.508 -11.473 2.818 1.00 92.19 85 THR A CA 1
ATOM 676 C C . THR A 1 85 ? -13.420 -11.171 4.002 1.00 92.19 85 THR A C 1
ATOM 678 O O . THR A 1 85 ? -14.351 -11.934 4.241 1.00 92.19 85 THR A O 1
ATOM 681 N N . ALA A 1 86 ? -13.238 -10.040 4.689 1.00 89.69 86 ALA A N 1
ATOM 682 C CA . ALA A 1 86 ? -14.132 -9.592 5.755 1.00 89.69 86 ALA A CA 1
ATOM 683 C C . ALA A 1 86 ? -15.570 -9.434 5.250 1.00 89.69 86 ALA A C 1
ATOM 685 O O . ALA A 1 86 ? -16.505 -9.951 5.857 1.00 89.69 86 ALA A O 1
ATOM 686 N N . LEU A 1 87 ? -15.749 -8.801 4.086 1.00 90.31 87 LEU A N 1
ATOM 687 C CA . LEU A 1 87 ? -17.066 -8.636 3.472 1.00 90.31 87 LEU A CA 1
ATOM 688 C C . LEU A 1 87 ? -17.688 -9.974 3.039 1.00 90.31 87 LEU A C 1
ATOM 690 O O . LEU A 1 87 ? -18.890 -10.164 3.196 1.00 90.31 87 LEU A O 1
ATOM 694 N N . ALA A 1 88 ? -16.897 -10.894 2.490 1.00 96.06 88 ALA A N 1
ATOM 695 C CA . ALA A 1 88 ? -17.397 -12.177 2.003 1.00 96.06 88 ALA A CA 1
ATOM 696 C C . ALA A 1 88 ? -17.726 -13.155 3.141 1.00 96.06 88 ALA A C 1
ATOM 698 O O . ALA A 1 88 ? -18.715 -13.877 3.065 1.00 96.06 88 ALA A O 1
ATOM 699 N N . THR A 1 89 ? -16.897 -13.185 4.184 1.00 95.56 89 THR A N 1
ATOM 700 C CA . THR A 1 89 ? -17.031 -14.129 5.305 1.00 95.56 89 THR A CA 1
ATOM 701 C C . THR A 1 89 ? -17.893 -13.594 6.438 1.00 95.56 89 THR A C 1
ATOM 703 O O . THR A 1 89 ? -18.414 -14.389 7.213 1.00 95.56 89 THR A O 1
ATOM 706 N N . GLN A 1 90 ? -18.031 -12.267 6.555 1.00 92.62 90 GLN A N 1
ATOM 707 C CA . GLN A 1 90 ? -18.655 -11.600 7.703 1.00 92.62 90 GLN A CA 1
ATOM 708 C C . GLN A 1 90 ? -18.050 -12.047 9.051 1.00 92.62 90 GLN A C 1
ATOM 710 O O . GLN A 1 90 ? -18.721 -11.993 10.082 1.00 92.62 90 GLN A O 1
ATOM 715 N N . SER A 1 91 ? -16.791 -12.514 9.059 1.00 92.31 91 SER A N 1
ATOM 716 C CA . SER A 1 91 ? -16.133 -12.939 10.296 1.00 92.31 91 SER A CA 1
ATOM 717 C C . SER A 1 91 ? -15.873 -11.736 11.200 1.00 92.31 91 SER A C 1
ATOM 719 O O . SER A 1 91 ? -15.329 -10.720 10.763 1.00 92.31 91 SER A O 1
ATOM 721 N N . LYS A 1 92 ? -16.209 -11.887 12.484 1.00 88.19 92 LYS A N 1
ATOM 722 C CA . LYS A 1 92 ? -15.890 -10.907 13.529 1.00 88.19 92 LYS A CA 1
ATOM 723 C C . LYS A 1 92 ? -14.397 -10.833 13.831 1.00 88.19 92 LYS A C 1
ATOM 725 O O . LYS A 1 92 ? -13.950 -9.848 14.403 1.00 88.19 92 LYS A O 1
ATOM 730 N N . ASP A 1 93 ? -13.614 -11.826 13.411 1.00 88.31 93 ASP A N 1
ATOM 731 C CA . ASP A 1 93 ? -12.168 -11.846 13.649 1.00 88.31 93 ASP A CA 1
ATOM 732 C C . ASP A 1 93 ? -11.464 -10.652 12.985 1.00 88.31 93 ASP A C 1
ATOM 734 O O . ASP A 1 93 ? -10.438 -10.193 13.473 1.00 88.31 93 ASP A O 1
ATOM 738 N N . PHE A 1 94 ? -12.043 -10.082 11.921 1.00 86.81 94 PHE A N 1
ATOM 739 C CA . PHE A 1 94 ? -11.525 -8.868 11.284 1.00 86.81 94 PHE A CA 1
ATOM 740 C C . PHE A 1 94 ? -11.652 -7.606 12.153 1.00 86.81 94 PHE A C 1
ATOM 742 O O . PHE A 1 94 ? -11.011 -6.604 11.845 1.00 86.81 94 PHE A O 1
ATOM 749 N N . GLU A 1 95 ? -12.416 -7.626 13.251 1.00 83.69 95 GLU A N 1
ATOM 750 C CA . GLU A 1 95 ? -12.404 -6.543 14.248 1.00 83.69 95 GLU A CA 1
ATOM 751 C C . GLU A 1 95 ? -11.049 -6.449 14.972 1.00 83.69 95 GLU A C 1
ATOM 753 O O . GLU A 1 95 ? -10.690 -5.383 15.469 1.00 83.69 95 GLU A O 1
ATOM 758 N N . LEU A 1 96 ? -10.272 -7.539 14.995 1.00 86.81 96 LEU A N 1
ATOM 759 C CA . LEU A 1 96 ? -8.926 -7.594 15.574 1.00 86.81 96 LEU A CA 1
ATOM 760 C C . LEU A 1 96 ? -7.838 -7.007 14.658 1.00 86.81 96 LEU A C 1
ATOM 762 O O . LEU A 1 96 ? -6.688 -6.902 15.074 1.00 86.81 96 LEU A O 1
ATOM 766 N N . GLU A 1 97 ? -8.175 -6.596 13.431 1.00 80.00 97 GLU A N 1
ATOM 767 C CA . GLU A 1 97 ? -7.282 -5.769 12.597 1.00 80.00 97 GLU A CA 1
ATOM 768 C C . GLU A 1 97 ? -7.056 -4.378 13.216 1.00 80.00 97 GLU A C 1
ATOM 770 O O . GLU A 1 97 ? -6.073 -3.697 12.900 1.00 80.00 97 GLU A O 1
ATOM 775 N N . ASP A 1 98 ? -7.971 -3.943 14.090 1.00 77.88 98 ASP A N 1
ATOM 776 C CA . ASP A 1 98 ? -7.758 -2.785 14.944 1.00 77.88 98 ASP A CA 1
ATOM 777 C C . ASP A 1 98 ? -6.784 -3.141 16.069 1.00 77.88 98 ASP A C 1
ATOM 779 O O . ASP A 1 98 ? -7.053 -4.001 16.915 1.00 77.88 98 ASP A O 1
ATOM 783 N N . LYS A 1 99 ? -5.626 -2.469 16.081 1.00 77.38 99 LYS A N 1
ATOM 784 C CA . LYS A 1 99 ? -4.536 -2.809 17.007 1.00 77.38 99 LYS A CA 1
ATOM 785 C C . LYS A 1 99 ? -4.973 -2.652 18.463 1.00 77.38 99 LYS A C 1
ATOM 787 O O . LYS A 1 99 ? -4.546 -3.433 19.313 1.00 77.38 99 LYS A O 1
ATOM 792 N N . TRP A 1 100 ? -5.810 -1.661 18.764 1.00 79.12 100 TRP A N 1
ATOM 793 C CA . TRP A 1 100 ? -6.273 -1.426 20.125 1.00 79.12 100 TRP A CA 1
ATOM 794 C C . TRP A 1 100 ? -7.287 -2.481 20.572 1.00 79.12 100 TRP A C 1
ATOM 796 O O . TRP A 1 100 ? -7.189 -3.004 21.684 1.00 79.12 100 TRP A O 1
ATOM 806 N N . CYS A 1 101 ? -8.220 -2.854 19.697 1.00 83.69 101 CYS A N 1
ATOM 807 C CA . CYS A 1 101 ? -9.145 -3.961 19.916 1.00 83.69 101 CYS A CA 1
ATOM 808 C C . CYS A 1 101 ? -8.388 -5.269 20.184 1.00 83.69 101 CYS A C 1
ATOM 810 O O . CYS A 1 101 ? -8.678 -5.956 21.166 1.00 83.69 101 CYS A O 1
ATOM 812 N N . PHE A 1 102 ? -7.363 -5.556 19.377 1.00 86.88 102 PHE A N 1
ATOM 813 C CA . PHE A 1 102 ? -6.488 -6.710 19.565 1.00 86.88 102 PHE A CA 1
ATOM 814 C C . PHE A 1 102 ? -5.784 -6.703 20.925 1.00 86.88 102 PHE A C 1
ATOM 816 O O . PHE A 1 102 ? -5.885 -7.676 21.673 1.00 86.88 102 PHE A O 1
ATOM 823 N N . ILE A 1 103 ? -5.125 -5.596 21.279 1.00 86.00 103 ILE A N 1
ATOM 824 C CA . ILE A 1 103 ? -4.403 -5.467 22.551 1.00 86.00 103 ILE A CA 1
ATOM 825 C C . ILE A 1 103 ? -5.346 -5.678 23.741 1.00 86.00 103 ILE A C 1
ATOM 827 O O . ILE A 1 103 ? -5.030 -6.481 24.619 1.00 86.00 103 ILE A O 1
ATOM 831 N N . LYS A 1 104 ? -6.522 -5.035 23.748 1.00 86.69 104 LYS A N 1
ATOM 832 C CA . LYS A 1 104 ? -7.511 -5.202 24.825 1.00 86.69 104 LYS A CA 1
ATOM 833 C C . LYS A 1 104 ? -7.961 -6.653 24.973 1.00 86.69 104 LYS A C 1
ATOM 835 O O . LYS A 1 104 ? -7.928 -7.185 26.079 1.00 86.69 104 LYS A O 1
ATOM 840 N N . GLN A 1 105 ? -8.317 -7.315 23.871 1.00 90.94 105 GLN A N 1
ATOM 841 C CA . GLN A 1 105 ? -8.761 -8.711 23.924 1.00 90.94 105 GLN A CA 1
ATOM 842 C C . GLN A 1 105 ? -7.656 -9.662 24.393 1.00 90.94 105 GLN A C 1
ATOM 844 O O . GLN A 1 105 ? -7.931 -10.634 25.097 1.00 90.94 105 GLN A O 1
ATOM 849 N N . CYS A 1 106 ? -6.402 -9.407 24.024 1.00 91.12 106 CYS A N 1
ATOM 850 C CA . CYS A 1 106 ? -5.278 -10.185 24.528 1.00 91.12 106 CYS A CA 1
ATOM 851 C C . CYS A 1 106 ? -5.040 -9.954 26.026 1.00 91.12 106 CYS A C 1
ATOM 853 O O . CYS A 1 106 ? -4.843 -10.932 26.745 1.00 91.12 106 CYS A O 1
ATOM 855 N N . MET A 1 107 ? -5.119 -8.708 26.509 1.00 89.00 107 MET A N 1
ATOM 856 C CA . MET A 1 107 ? -5.008 -8.392 27.939 1.00 89.00 107 MET A CA 1
ATOM 857 C C . MET A 1 107 ? -6.111 -9.076 28.756 1.00 89.00 107 MET A C 1
ATOM 859 O O . MET A 1 107 ? -5.812 -9.707 29.768 1.00 89.00 107 MET A O 1
ATOM 863 N N . GLU A 1 108 ? -7.362 -9.037 28.283 1.00 91.00 108 GLU A N 1
ATOM 864 C CA . GLU A 1 108 ? -8.497 -9.743 28.900 1.00 91.00 108 GLU A CA 1
ATOM 865 C C . GLU A 1 108 ? -8.272 -11.261 28.983 1.00 91.00 108 GLU A C 1
ATOM 867 O O . GLU A 1 108 ? -8.678 -11.906 29.949 1.00 91.00 108 GLU A O 1
ATOM 872 N N . LYS A 1 109 ? -7.599 -11.839 27.982 1.00 93.94 109 LYS A N 1
ATOM 873 C CA . LYS A 1 109 ? -7.304 -13.278 27.897 1.00 93.94 109 LYS A CA 1
ATOM 874 C C . LYS A 1 109 ? -5.979 -13.680 28.555 1.00 93.94 109 LYS A C 1
ATOM 876 O O . LYS A 1 109 ? -5.619 -14.854 28.495 1.00 93.94 109 LYS A O 1
ATOM 881 N N . GLY A 1 110 ? -5.237 -12.744 29.149 1.00 92.69 110 GLY A N 1
ATOM 882 C CA . GLY A 1 110 ? -3.916 -13.011 29.728 1.00 92.69 110 GLY A CA 1
ATOM 883 C C . GLY A 1 110 ? -2.849 -13.402 28.695 1.00 92.69 110 GLY A C 1
ATOM 884 O O . GLY A 1 110 ? -1.876 -14.073 29.036 1.00 92.69 110 GLY A O 1
ATOM 885 N N . ILE A 1 111 ? -3.029 -13.012 27.430 1.00 93.62 111 ILE A N 1
ATOM 886 C CA . ILE A 1 111 ? -2.067 -13.241 26.349 1.00 93.62 111 ILE A CA 1
ATOM 887 C C . ILE A 1 111 ? -1.042 -12.095 26.362 1.00 93.62 111 ILE A C 1
ATOM 889 O O . ILE A 1 111 ? -1.446 -10.930 26.317 1.00 93.62 111 ILE A O 1
ATOM 893 N N . PRO A 1 112 ? 0.272 -12.386 26.385 1.00 89.81 112 PRO A N 1
ATOM 894 C CA . PRO A 1 112 ? 1.303 -11.354 26.331 1.00 89.81 112 PRO A CA 1
ATOM 895 C C . PRO A 1 112 ? 1.186 -10.471 25.082 1.00 89.81 112 PRO A C 1
ATOM 897 O O . PRO A 1 112 ? 1.087 -10.971 23.963 1.00 89.81 112 PRO A O 1
ATOM 900 N N . VAL A 1 113 ? 1.249 -9.153 25.277 1.00 86.44 113 VAL A N 1
ATOM 901 C CA . VAL A 1 113 ? 1.193 -8.129 24.220 1.00 86.44 113 VAL A CA 1
ATOM 902 C C . VAL A 1 113 ? 2.218 -7.029 24.462 1.00 86.44 113 VAL A C 1
ATOM 904 O O . VAL A 1 113 ? 2.846 -6.969 25.519 1.00 86.44 113 VAL A O 1
ATOM 907 N N . THR A 1 114 ? 2.399 -6.156 23.467 1.00 78.88 114 THR A N 1
ATOM 908 C CA . THR A 1 114 ? 3.211 -4.942 23.605 1.00 78.88 114 THR A CA 1
ATOM 909 C C . THR A 1 114 ? 2.761 -4.136 24.834 1.00 78.88 114 THR A C 1
ATOM 911 O O . THR A 1 114 ? 1.554 -3.975 25.020 1.00 78.88 114 THR A O 1
ATOM 914 N N . PRO A 1 115 ? 3.692 -3.616 25.659 1.00 76.50 115 PRO A N 1
ATOM 915 C CA . PRO A 1 115 ? 3.342 -2.847 26.850 1.00 76.50 115 PRO A CA 1
ATOM 916 C C . PRO A 1 115 ? 2.447 -1.641 26.538 1.00 76.50 115 PRO A C 1
ATOM 918 O O . PRO A 1 115 ? 2.722 -0.882 25.608 1.00 76.50 115 PRO A O 1
ATOM 921 N N . VAL A 1 116 ? 1.414 -1.447 27.358 1.00 77.62 116 VAL A N 1
ATOM 922 C CA . VAL A 1 116 ? 0.524 -0.279 27.342 1.00 77.62 116 VAL A CA 1
ATOM 923 C C . VAL A 1 116 ? 0.682 0.458 28.667 1.00 77.62 116 VAL A C 1
ATOM 925 O O . VAL A 1 116 ? 0.727 -0.169 29.725 1.00 77.62 116 VAL A O 1
ATOM 928 N N . MET A 1 117 ? 0.792 1.786 28.622 1.00 77.19 117 MET A N 1
ATOM 929 C CA . MET A 1 117 ? 0.815 2.616 29.824 1.00 77.19 117 MET A CA 1
ATOM 930 C C . MET A 1 117 ? -0.592 3.158 30.073 1.00 77.19 117 MET A C 1
ATOM 932 O O . MET A 1 117 ? -1.026 4.068 29.377 1.00 77.19 117 MET A O 1
ATOM 936 N N . ASP A 1 118 ? -1.302 2.601 31.055 1.00 70.69 118 ASP A N 1
ATOM 937 C CA . ASP A 1 118 ? -2.707 2.944 31.332 1.00 70.69 118 ASP A CA 1
ATOM 938 C C . ASP A 1 118 ? -2.910 4.058 32.379 1.00 70.69 118 ASP A C 1
ATOM 940 O O . ASP A 1 118 ? -4.045 4.429 32.672 1.00 70.69 118 ASP A O 1
ATOM 944 N N . GLN A 1 119 ? -1.839 4.628 32.948 1.00 71.19 119 GLN A N 1
ATOM 945 C CA . GLN A 1 119 ? -1.931 5.699 33.953 1.00 71.19 119 GLN A CA 1
ATOM 946 C C . GLN A 1 119 ? -0.890 6.809 33.729 1.00 71.19 119 GLN A C 1
ATOM 948 O O . GLN A 1 119 ? 0.255 6.493 33.402 1.00 71.19 119 GLN A O 1
ATOM 953 N N . PRO A 1 120 ? -1.233 8.101 33.941 1.00 69.06 120 PRO A N 1
ATOM 954 C CA . PRO A 1 120 ? -2.541 8.648 34.351 1.00 69.06 120 PRO A CA 1
ATOM 955 C C . PRO A 1 120 ? -3.573 8.739 33.211 1.00 69.06 120 PRO A C 1
ATOM 957 O O . PRO A 1 120 ? -4.740 9.030 33.456 1.00 69.06 120 PRO A O 1
ATOM 960 N N . VAL A 1 121 ? -3.143 8.504 31.972 1.00 71.38 121 VAL A N 1
ATOM 961 C CA . VAL A 1 121 ? -3.973 8.437 30.766 1.00 71.38 121 VAL A CA 1
ATOM 962 C C . VAL A 1 121 ? -3.454 7.260 29.950 1.00 71.38 121 VAL A C 1
ATOM 964 O O . VAL A 1 121 ? -2.238 7.091 29.866 1.00 71.38 121 VAL A O 1
ATOM 967 N N . THR A 1 122 ? -4.344 6.473 29.343 1.00 70.94 122 THR A N 1
ATOM 968 C CA . THR A 1 122 ? -3.945 5.421 28.402 1.00 70.94 122 THR A CA 1
ATOM 969 C C . THR A 1 122 ? -3.159 6.031 27.248 1.00 70.94 122 THR A C 1
ATOM 971 O O . THR A 1 122 ? -3.710 6.738 26.401 1.00 70.94 122 THR A O 1
ATOM 974 N N . LEU A 1 123 ? -1.856 5.763 27.231 1.00 68.38 123 LEU A N 1
ATOM 975 C CA . LEU A 1 123 ? -0.939 6.188 26.190 1.00 68.38 123 LEU A CA 1
ATOM 976 C C . LEU A 1 123 ? -0.475 4.959 25.413 1.00 68.38 123 LEU A C 1
ATOM 978 O O . LEU A 1 123 ? 0.290 4.126 25.901 1.00 68.38 123 LEU A O 1
ATOM 982 N N . VAL A 1 124 ? -0.940 4.871 24.170 1.00 67.00 124 VAL A N 1
ATOM 983 C CA . VAL A 1 124 ? -0.489 3.868 23.208 1.00 67.00 124 VAL A CA 1
ATOM 984 C C . VAL A 1 124 ? 0.581 4.519 22.341 1.00 67.00 124 VAL A C 1
ATOM 986 O O . VAL A 1 124 ? 0.282 5.273 21.415 1.00 67.00 124 VAL A O 1
ATOM 989 N N . ALA A 1 125 ? 1.848 4.255 22.658 1.00 65.12 125 ALA A N 1
ATOM 990 C CA . ALA A 1 125 ? 2.957 4.677 21.815 1.00 65.12 125 ALA A CA 1
ATOM 991 C C . ALA A 1 125 ? 3.111 3.680 20.662 1.00 65.12 125 ALA A C 1
ATOM 993 O O . ALA A 1 125 ? 3.407 2.503 20.865 1.00 65.12 125 ALA A O 1
ATOM 994 N N . LYS A 1 126 ? 2.903 4.156 19.438 1.00 64.38 126 LYS A N 1
ATOM 995 C CA . LYS A 1 126 ? 3.158 3.395 18.217 1.00 64.38 126 LYS A CA 1
ATOM 996 C C . LYS A 1 126 ? 4.084 4.205 17.335 1.00 64.38 126 LYS A C 1
ATOM 998 O O . LYS A 1 126 ? 3.897 5.413 17.192 1.00 64.38 126 LYS A O 1
ATOM 1003 N N . ASP A 1 127 ? 5.056 3.528 16.738 1.00 57.88 127 ASP A N 1
ATOM 1004 C CA . ASP A 1 127 ? 5.878 4.142 15.710 1.00 57.88 127 ASP A CA 1
ATOM 1005 C C . ASP A 1 127 ? 4.978 4.604 14.553 1.00 57.88 127 ASP A C 1
ATOM 1007 O O . ASP A 1 127 ? 4.139 3.849 14.048 1.00 57.88 127 ASP A O 1
ATOM 1011 N N . VAL A 1 128 ? 5.145 5.861 14.143 1.00 55.72 128 VAL A N 1
ATOM 1012 C CA . VAL A 1 128 ? 4.448 6.451 12.992 1.00 55.72 128 VAL A CA 1
ATOM 1013 C C . VAL A 1 128 ? 4.710 5.640 11.719 1.00 55.72 128 VAL A C 1
ATOM 1015 O O . VAL A 1 128 ? 3.855 5.626 10.831 1.00 55.72 128 VAL A O 1
ATOM 1018 N N . PHE A 1 129 ? 5.852 4.948 11.647 1.00 47.62 129 PHE A N 1
ATOM 1019 C CA . PHE A 1 129 ? 6.287 4.158 10.498 1.00 47.62 129 PHE A CA 1
ATOM 1020 C C . PHE A 1 129 ? 5.961 2.657 10.588 1.00 47.62 129 PHE A C 1
ATOM 1022 O O . PHE A 1 129 ? 6.149 1.951 9.597 1.00 47.62 129 PHE A O 1
ATOM 1029 N N . GLU A 1 130 ? 5.436 2.150 11.712 1.00 49.78 130 GLU A N 1
ATOM 1030 C CA . GLU A 1 130 ? 4.944 0.767 11.778 1.00 49.78 130 GLU A CA 1
ATOM 1031 C C . GLU A 1 130 ? 3.512 0.663 11.225 1.00 49.78 130 GLU A C 1
ATOM 1033 O O . GLU A 1 130 ? 2.509 0.926 11.900 1.00 49.78 130 GLU A O 1
ATOM 1038 N N . GLU A 1 131 ? 3.395 0.252 9.965 1.00 53.31 131 GLU A N 1
ATOM 1039 C CA . GLU A 1 131 ? 2.112 -0.031 9.318 1.00 53.31 131 GLU A CA 1
ATOM 1040 C C . GLU A 1 131 ? 1.740 -1.517 9.421 1.00 53.31 131 GLU A C 1
ATOM 1042 O O . GLU A 1 131 ? 2.563 -2.395 9.185 1.00 53.31 131 GLU A O 1
ATOM 1047 N N . GLY A 1 132 ? 0.475 -1.801 9.761 1.00 51.28 132 GLY A N 1
ATOM 1048 C CA . GLY A 1 132 ? -0.028 -3.174 9.919 1.00 51.28 132 GLY A CA 1
ATOM 1049 C C . GLY A 1 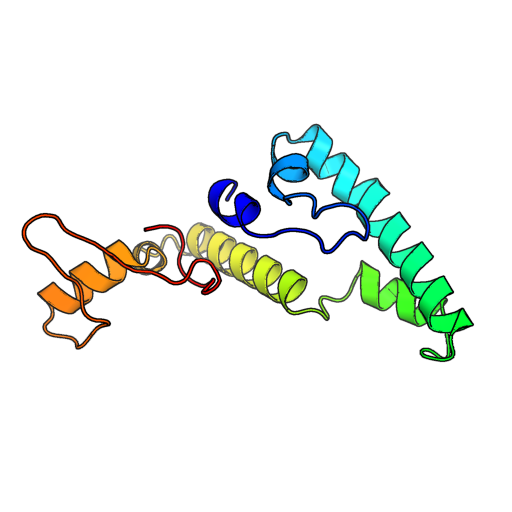132 ? -1.291 -3.338 10.774 1.00 51.28 132 GLY A C 1
ATOM 1050 O O . GLY A 1 132 ? -1.885 -4.401 10.752 1.00 51.28 132 GLY A O 1
ATOM 1051 N N . GLY A 1 133 ? -1.736 -2.298 11.483 1.00 44.41 133 GLY A N 1
ATOM 1052 C CA . GLY A 1 133 ? -3.039 -2.274 12.157 1.00 44.41 133 GLY A CA 1
ATOM 1053 C C . GLY A 1 133 ? -3.856 -1.087 11.670 1.00 44.41 133 GLY A C 1
ATOM 1054 O O . GLY A 1 133 ? -3.305 0.013 11.509 1.00 44.41 133 GLY A O 1
ATOM 1055 N N . MET A 1 134 ? -5.144 -1.298 11.398 1.00 43.94 134 MET A N 1
ATOM 1056 C CA . MET A 1 134 ? -6.075 -0.185 11.234 1.00 43.94 134 MET A CA 1
ATOM 1057 C C . MET A 1 134 ? -6.128 0.567 12.567 1.00 43.94 134 MET A C 1
ATOM 1059 O O . MET A 1 134 ? -6.402 -0.046 13.582 1.00 43.94 134 MET A O 1
ATOM 1063 N N . GLY A 1 135 ? -5.840 1.869 12.571 1.00 47.72 135 GLY A N 1
ATOM 1064 C CA . GLY A 1 135 ? -6.036 2.701 13.763 1.00 47.72 135 GLY A CA 1
ATOM 1065 C C . GLY A 1 135 ? -5.128 2.414 14.974 1.00 47.72 135 GLY A C 1
ATOM 1066 O O . GLY A 1 135 ? -4.417 1.410 15.072 1.00 47.72 135 GLY A O 1
ATOM 1067 N N . ILE A 1 136 ? -5.109 3.411 15.856 1.00 43.06 136 ILE A N 1
ATOM 1068 C CA . ILE A 1 136 ? -5.220 3.277 17.315 1.00 43.06 136 ILE A CA 1
ATOM 1069 C C . ILE A 1 136 ? -6.580 3.888 17.652 1.00 43.06 136 ILE A C 1
ATOM 1071 O O . ILE A 1 136 ? -6.934 4.867 16.944 1.00 43.06 136 ILE A O 1
#

Radius of gyration: 19.39 Å; chains: 1; bounding box: 40×33×57 Å

Sequence (136 aa):
MLCNLRNVVLPTRFYGVPLSMWARTRITTVFAIMVVIPVASFVGSLWRRMHGLEASAAACFRRSLLAPADWFQLWRLNCRLASMTALATQSKDFELEDKWCFIKQCMEKGIPVTPVMDQPVTLVAKDVFEEGGMGI

Organism: NCBI:txid141414